Protein AF-A0A7C1P279-F1 (afdb_monomer_lite)

pLDDT: mean 76.57, std 10.72, range [48.69, 89.25]

Structure (mmCIF, N/CA/C/O backbone):
data_AF-A0A7C1P279-F1
#
_entry.id   AF-A0A7C1P279-F1
#
loop_
_atom_site.group_PDB
_atom_site.id
_atom_site.type_symbol
_atom_site.label_atom_id
_atom_site.label_alt_id
_atom_site.label_comp_id
_atom_site.label_asym_id
_atom_site.label_entity_id
_atom_site.label_seq_id
_atom_site.pdbx_PDB_ins_code
_atom_site.Cartn_x
_atom_site.Cartn_y
_atom_site.Cartn_z
_atom_site.occupancy
_atom_site.B_iso_or_equiv
_atom_site.auth_seq_id
_atom_site.auth_comp_id
_atom_site.auth_asym_id
_atom_site.auth_atom_id
_atom_site.pdbx_PDB_model_num
ATOM 1 N N . MET A 1 1 ? 16.211 6.899 -10.516 1.00 56.34 1 MET A N 1
ATOM 2 C CA . MET A 1 1 ? 16.334 6.579 -11.951 1.00 56.34 1 MET A CA 1
ATOM 3 C C . MET A 1 1 ? 15.290 5.531 -12.265 1.00 56.34 1 MET A C 1
ATOM 5 O O . MET A 1 1 ? 15.200 4.590 -11.480 1.00 56.34 1 MET A O 1
ATOM 9 N N . PRO A 1 2 ? 14.466 5.716 -13.303 1.00 67.19 2 PRO A N 1
ATOM 10 C CA . PRO A 1 2 ? 13.536 4.684 -13.735 1.00 67.19 2 PRO A CA 1
ATOM 11 C C . PRO A 1 2 ? 14.320 3.482 -14.278 1.00 67.19 2 PRO A C 1
ATOM 13 O O . PRO A 1 2 ? 15.142 3.619 -15.182 1.00 67.19 2 PRO A O 1
ATOM 16 N N . THR A 1 3 ? 14.078 2.307 -13.705 1.00 80.00 3 THR A N 1
ATOM 17 C CA . THR A 1 3 ? 14.604 1.043 -14.227 1.00 80.00 3 THR A CA 1
ATOM 18 C C . THR A 1 3 ? 13.549 0.434 -15.137 1.00 80.00 3 THR A C 1
ATOM 20 O O . THR A 1 3 ? 12.401 0.268 -14.722 1.00 80.00 3 THR A O 1
ATOM 23 N N . GLN A 1 4 ? 13.927 0.130 -16.373 1.00 84.62 4 GLN A N 1
ATOM 24 C CA . GLN A 1 4 ? 13.073 -0.517 -17.365 1.00 84.62 4 GLN A CA 1
ATOM 25 C C . GLN A 1 4 ? 13.514 -1.965 -17.544 1.00 84.62 4 GLN A C 1
ATOM 27 O O . GLN A 1 4 ? 14.709 -2.244 -17.574 1.00 84.62 4 GLN A O 1
ATOM 32 N N . ILE A 1 5 ? 12.558 -2.880 -17.684 1.00 87.25 5 ILE A N 1
ATOM 33 C CA . ILE A 1 5 ? 12.849 -4.311 -17.789 1.00 87.25 5 ILE A CA 1
ATOM 34 C C . ILE A 1 5 ? 12.679 -4.737 -19.243 1.00 87.25 5 ILE A C 1
ATOM 36 O O . ILE A 1 5 ? 11.638 -4.491 -19.850 1.00 87.25 5 ILE A O 1
ATOM 40 N N . TYR A 1 6 ? 13.687 -5.401 -19.796 1.00 89.25 6 TYR A N 1
ATOM 41 C CA . TYR A 1 6 ? 13.641 -5.991 -21.130 1.00 89.25 6 TYR A CA 1
ATOM 42 C C . TYR A 1 6 ? 13.840 -7.497 -21.042 1.00 89.25 6 TYR A C 1
ATOM 44 O O . TYR A 1 6 ? 14.581 -7.994 -20.197 1.00 89.25 6 TYR A O 1
ATOM 52 N N . LYS A 1 7 ? 13.189 -8.248 -21.928 1.00 88.19 7 LYS A N 1
ATOM 53 C CA . LYS A 1 7 ? 13.307 -9.704 -21.987 1.00 88.19 7 LYS A CA 1
ATOM 54 C C . LYS A 1 7 ? 14.063 -10.124 -23.237 1.00 88.19 7 LYS A C 1
ATOM 56 O O . LYS A 1 7 ? 13.557 -10.018 -24.354 1.00 88.19 7 LYS A O 1
ATOM 61 N N . CYS A 1 8 ? 15.270 -10.636 -23.037 1.00 88.12 8 CYS A N 1
ATOM 62 C CA . CYS A 1 8 ? 16.056 -11.298 -24.064 1.00 88.12 8 CYS A CA 1
ATOM 63 C C . CYS A 1 8 ? 15.643 -12.780 -24.169 1.00 88.12 8 CYS A C 1
ATOM 65 O O . CYS A 1 8 ? 15.545 -13.461 -23.145 1.00 88.12 8 CYS A O 1
ATOM 67 N N . PRO A 1 9 ? 15.464 -13.338 -25.381 1.00 86.06 9 PRO A N 1
ATOM 68 C CA . PRO A 1 9 ? 15.105 -14.748 -25.556 1.00 86.06 9 PRO A CA 1
ATOM 69 C C . PRO A 1 9 ? 16.186 -15.736 -25.085 1.00 86.06 9 PRO A C 1
ATOM 71 O O . PRO A 1 9 ? 15.866 -16.894 -24.832 1.00 86.06 9 PRO A O 1
ATOM 74 N N . LYS A 1 10 ? 17.452 -15.307 -24.971 1.00 86.81 10 LYS A N 1
ATOM 75 C CA . LYS A 1 10 ? 18.575 -16.168 -24.557 1.00 86.81 10 LYS A CA 1
ATOM 76 C C . LYS A 1 10 ? 18.957 -16.015 -23.087 1.00 86.81 10 LYS A C 1
ATOM 78 O O . LYS A 1 10 ? 19.209 -17.015 -22.429 1.00 86.81 10 LYS A O 1
ATOM 83 N N . HIS A 1 11 ? 19.003 -14.779 -22.593 1.00 84.25 11 HIS A N 1
ATOM 84 C CA . HIS A 1 11 ? 19.532 -14.466 -21.259 1.00 84.25 11 HIS A CA 1
ATOM 85 C C . HIS A 1 11 ? 18.452 -14.098 -20.235 1.00 84.25 11 HIS A C 1
ATOM 87 O O . HIS A 1 11 ? 18.744 -13.974 -19.052 1.00 84.25 11 HIS A O 1
ATOM 93 N N . GLY A 1 12 ? 17.190 -13.988 -20.659 1.00 84.50 12 GLY A N 1
ATOM 94 C CA . GLY A 1 12 ? 16.075 -13.708 -19.761 1.00 84.50 12 GLY A CA 1
ATOM 95 C C . GLY A 1 12 ? 15.854 -12.215 -19.521 1.00 84.50 12 GLY A C 1
ATOM 96 O O . GLY A 1 12 ? 15.980 -11.410 -20.442 1.00 84.50 12 GLY A O 1
ATOM 97 N N . GLU A 1 13 ? 15.420 -11.870 -18.309 1.00 88.12 13 GLU A N 1
ATOM 98 C CA . GLU A 1 13 ? 15.064 -10.499 -17.921 1.00 88.12 13 GLU A CA 1
ATOM 99 C C . GLU A 1 13 ? 16.324 -9.687 -17.587 1.00 88.12 13 GLU A C 1
ATOM 101 O O . GLU A 1 13 ? 17.183 -10.147 -16.837 1.00 88.12 13 GLU A O 1
ATOM 106 N N . LEU A 1 14 ? 16.423 -8.486 -18.155 1.00 84.06 14 LEU A N 1
ATOM 107 C CA . LEU A 1 14 ? 17.539 -7.558 -18.008 1.00 84.06 14 LEU A CA 1
ATOM 108 C C . LEU A 1 14 ? 17.010 -6.185 -17.599 1.00 84.06 14 LEU A C 1
ATOM 110 O O . LEU A 1 14 ? 16.073 -5.663 -18.209 1.00 84.06 14 LEU A O 1
ATOM 114 N N . ASP A 1 15 ? 17.657 -5.596 -16.601 1.00 85.81 15 ASP A N 1
ATOM 115 C CA . ASP A 1 15 ? 17.320 -4.27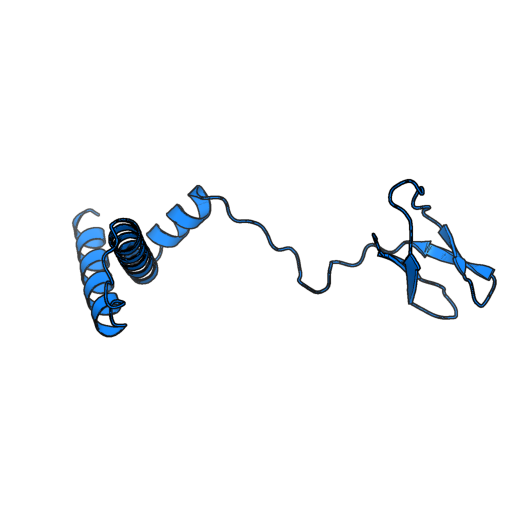8 -16.080 1.00 85.81 15 ASP A CA 1
ATOM 116 C C . ASP A 1 15 ? 18.182 -3.209 -16.753 1.00 85.81 15 ASP A C 1
ATOM 118 O O . ASP A 1 15 ? 19.410 -3.204 -16.633 1.00 85.81 15 ASP A O 1
ATOM 122 N N . TYR A 1 16 ? 17.530 -2.278 -17.441 1.00 84.00 16 TYR A N 1
ATOM 123 C CA . TYR A 1 16 ? 18.170 -1.139 -18.082 1.00 84.00 16 TYR A CA 1
ATOM 124 C C . TYR A 1 16 ? 17.870 0.142 -17.311 1.00 84.00 16 TYR A C 1
ATOM 126 O O . TYR A 1 16 ? 16.719 0.465 -17.003 1.00 84.00 16 TYR A O 1
ATOM 134 N N . TYR A 1 17 ? 18.929 0.888 -17.009 1.00 84.12 17 TYR A N 1
ATOM 135 C CA . TYR A 1 17 ? 18.835 2.195 -16.375 1.00 84.12 17 TYR A CA 1
ATOM 136 C C . TYR A 1 17 ? 18.733 3.266 -17.451 1.00 84.12 17 TYR A C 1
ATOM 138 O O . TYR A 1 17 ? 19.668 3.447 -18.228 1.00 84.12 17 TYR A O 1
ATOM 146 N N . PHE A 1 18 ? 17.614 3.981 -17.461 1.00 81.50 18 PHE A N 1
ATOM 147 C CA . PHE A 1 18 ? 17.413 5.138 -18.324 1.00 81.50 18 PHE A CA 1
ATOM 148 C C . PHE A 1 18 ? 17.470 6.416 -17.491 1.00 81.50 18 PHE A C 1
ATOM 150 O O . PHE A 1 18 ? 17.060 6.436 -16.318 1.00 81.50 18 PHE A O 1
ATOM 157 N N . SER A 1 19 ? 17.987 7.492 -18.079 1.00 81.50 19 SER A N 1
ATOM 158 C CA . SER A 1 19 ? 17.757 8.825 -17.535 1.00 81.50 19 SER A CA 1
ATOM 159 C C . SER A 1 19 ? 16.297 9.234 -17.773 1.00 81.50 19 SER A C 1
ATOM 161 O O . SER A 1 19 ? 15.552 8.575 -18.493 1.00 81.50 19 SER A O 1
ATOM 163 N N . TRP A 1 20 ? 15.855 10.314 -17.131 1.00 76.38 20 TRP A N 1
ATOM 164 C CA . TRP A 1 20 ? 14.493 10.824 -17.329 1.00 76.38 20 TRP A CA 1
ATOM 165 C C . TRP A 1 20 ? 14.270 11.449 -18.712 1.00 76.38 20 TRP A C 1
ATOM 167 O O . TRP A 1 20 ? 13.122 11.629 -19.104 1.00 76.38 20 TRP A O 1
ATOM 177 N N . GLU A 1 21 ? 15.346 11.807 -19.412 1.00 81.88 21 GLU A N 1
ATOM 178 C CA . GLU A 1 21 ? 15.305 12.435 -20.737 1.00 81.88 21 GLU A CA 1
ATOM 179 C C . GLU A 1 21 ? 15.384 11.402 -21.866 1.00 81.88 21 GLU A C 1
ATOM 181 O O . GLU A 1 21 ? 15.056 11.719 -23.008 1.00 81.88 21 GLU A O 1
ATOM 186 N N . ASP A 1 22 ? 15.794 10.172 -21.551 1.00 80.75 22 ASP A N 1
ATOM 187 C CA . ASP A 1 22 ? 15.936 9.115 -22.541 1.00 80.75 22 ASP A CA 1
ATOM 188 C C . ASP A 1 22 ? 14.573 8.520 -22.910 1.00 80.75 22 ASP A C 1
ATOM 190 O O . ASP A 1 22 ? 13.751 8.179 -22.053 1.00 80.75 22 ASP A O 1
ATOM 194 N N . GLU A 1 23 ? 14.351 8.347 -24.210 1.00 79.56 23 GLU A N 1
ATOM 195 C CA . GLU A 1 23 ? 13.167 7.675 -24.730 1.00 79.56 23 GLU A CA 1
ATOM 196 C C . GLU A 1 23 ? 13.254 6.162 -24.472 1.00 79.56 23 GLU A C 1
ATOM 198 O O . GLU A 1 23 ? 14.245 5.506 -24.801 1.00 79.56 23 GLU A O 1
ATOM 203 N N . VAL A 1 24 ? 12.200 5.595 -23.879 1.00 82.19 24 VAL A N 1
ATOM 204 C CA . VAL A 1 24 ? 12.088 4.147 -23.667 1.00 82.19 24 VAL A CA 1
ATOM 205 C C . VAL A 1 24 ? 11.586 3.509 -24.960 1.00 82.19 24 VAL A C 1
ATOM 207 O O . VAL A 1 24 ? 10.427 3.686 -25.329 1.00 82.19 24 VAL A O 1
ATOM 210 N N . THR A 1 25 ? 12.454 2.772 -25.649 1.00 85.38 25 THR A N 1
ATOM 211 C CA . THR A 1 25 ? 12.114 2.091 -26.903 1.00 85.38 25 THR A CA 1
ATOM 212 C C . THR A 1 25 ? 11.382 0.769 -26.659 1.00 85.38 25 THR A C 1
ATOM 214 O O . THR A 1 25 ? 11.555 0.115 -25.637 1.00 85.38 25 THR A O 1
ATOM 217 N N . GLU A 1 26 ? 10.569 0.316 -27.617 1.00 83.88 26 GLU A N 1
ATOM 218 C CA . GLU A 1 26 ? 9.890 -0.990 -27.498 1.00 83.88 26 GLU A CA 1
ATOM 219 C C . GLU A 1 26 ? 10.875 -2.170 -27.550 1.00 83.88 26 GLU A C 1
ATOM 221 O O . GLU A 1 26 ? 10.650 -3.224 -26.947 1.00 83.88 26 GLU A O 1
ATOM 226 N N . THR A 1 27 ? 11.986 -1.985 -28.265 1.00 86.62 27 THR A N 1
ATOM 227 C CA . THR A 1 27 ? 13.044 -2.979 -28.432 1.00 86.62 27 THR A CA 1
ATOM 228 C C . THR A 1 27 ? 14.411 -2.364 -28.197 1.00 86.62 27 THR A C 1
ATOM 230 O O . THR A 1 27 ? 14.666 -1.227 -28.602 1.00 86.62 27 THR A O 1
ATOM 233 N N . LEU A 1 28 ? 15.308 -3.133 -27.584 1.00 87.31 28 LEU A N 1
ATOM 234 C CA . LEU A 1 28 ? 16.687 -2.721 -27.337 1.00 87.31 28 LEU A CA 1
ATOM 235 C C . LEU A 1 28 ? 17.628 -3.930 -27.484 1.00 87.31 28 LEU A C 1
ATOM 237 O O . LEU A 1 28 ? 17.279 -5.022 -27.022 1.00 87.31 28 LEU A O 1
ATOM 241 N N . PRO A 1 29 ? 18.803 -3.803 -28.127 1.00 87.56 29 PRO A N 1
ATOM 242 C CA . PRO A 1 29 ? 19.738 -4.918 -28.251 1.00 87.56 29 PRO A CA 1
ATOM 243 C C . PRO A 1 29 ? 20.266 -5.366 -26.884 1.00 87.56 29 PRO A C 1
ATOM 245 O O . PRO A 1 29 ? 20.778 -4.573 -26.092 1.00 87.56 29 PRO A O 1
ATOM 248 N N . CYS A 1 30 ? 20.180 -6.669 -26.619 1.00 84.75 30 CYS A N 1
ATOM 249 C CA . CYS A 1 30 ? 20.718 -7.273 -25.405 1.00 84.75 30 CYS A CA 1
ATOM 250 C C . CYS A 1 30 ? 22.221 -6.979 -25.268 1.00 84.75 30 CYS A C 1
ATOM 252 O O . CYS A 1 30 ? 22.990 -7.230 -26.197 1.00 84.75 30 CYS A O 1
ATOM 254 N N . SE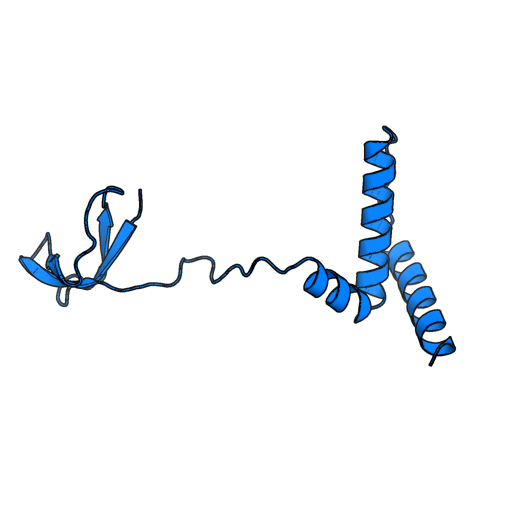R A 1 31 ? 22.654 -6.521 -24.093 1.00 84.94 31 SER A N 1
ATOM 255 C CA . SER A 1 31 ? 24.064 -6.216 -23.805 1.00 84.94 31 SER A CA 1
ATOM 256 C C . SER A 1 31 ? 24.998 -7.428 -23.928 1.00 84.94 31 SER A C 1
ATOM 258 O O . SER A 1 31 ? 26.184 -7.260 -24.193 1.00 84.94 31 SER A O 1
ATOM 260 N N . GLU A 1 32 ? 24.474 -8.645 -23.768 1.00 84.69 32 GLU A N 1
ATOM 261 C CA . GLU A 1 32 ? 25.273 -9.876 -23.738 1.00 84.69 32 GLU A CA 1
ATOM 262 C C . GLU A 1 32 ? 25.300 -10.647 -25.068 1.00 84.69 32 GLU A C 1
ATOM 264 O O . GLU A 1 32 ? 26.301 -11.283 -25.385 1.00 84.69 32 GLU A O 1
ATOM 269 N N . CYS A 1 33 ? 24.214 -10.639 -25.853 1.00 86.31 33 CYS A N 1
ATOM 270 C CA . CYS A 1 33 ? 24.159 -11.370 -27.135 1.00 86.31 33 CYS A CA 1
ATOM 271 C C . CYS A 1 33 ? 23.776 -10.522 -28.346 1.00 86.31 33 CYS A C 1
ATOM 273 O O . CYS A 1 33 ? 23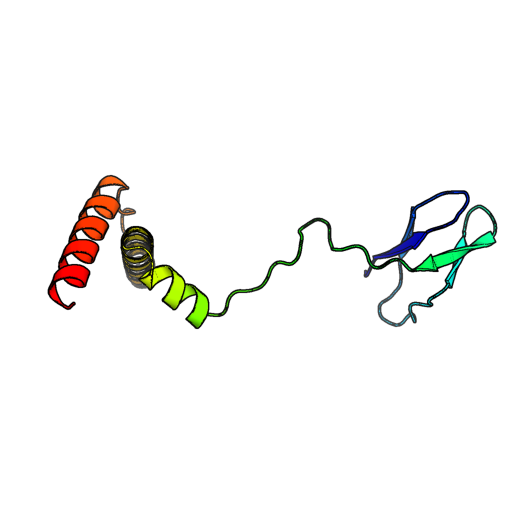.657 -11.077 -29.439 1.00 86.31 33 CYS A O 1
ATOM 275 N N . SER A 1 34 ? 23.537 -9.221 -28.164 1.00 85.44 34 SER A N 1
ATOM 276 C CA . SER A 1 34 ? 23.126 -8.281 -29.217 1.00 85.44 34 SER A CA 1
ATOM 277 C C . SER A 1 34 ? 21.847 -8.667 -29.973 1.00 85.44 34 SER A C 1
ATOM 279 O O . SER A 1 34 ? 21.546 -8.078 -31.003 1.00 85.44 34 SER A O 1
ATOM 281 N N . VAL A 1 35 ? 21.084 -9.643 -29.473 1.00 87.81 35 VAL A N 1
ATOM 282 C CA . VAL A 1 35 ? 19.753 -9.984 -29.986 1.00 87.81 35 VAL A CA 1
ATOM 283 C C . VAL A 1 35 ? 18.750 -8.984 -29.428 1.00 87.81 35 VAL A C 1
ATOM 285 O O . VAL A 1 35 ? 18.836 -8.628 -28.250 1.00 87.81 35 VAL A O 1
ATOM 288 N N . ASP A 1 36 ? 17.787 -8.576 -30.251 1.00 87.06 36 ASP A N 1
ATOM 289 C CA . ASP A 1 36 ? 16.722 -7.670 -29.833 1.00 87.06 36 ASP A CA 1
ATOM 290 C C . ASP A 1 36 ? 15.952 -8.245 -28.640 1.00 87.06 36 ASP A C 1
ATOM 292 O O . ASP A 1 36 ? 15.455 -9.377 -28.654 1.00 87.06 36 ASP A O 1
ATOM 296 N N . SER A 1 37 ? 15.897 -7.454 -27.574 1.00 88.62 37 SER A N 1
ATOM 297 C CA . SER A 1 37 ? 15.114 -7.722 -26.375 1.00 88.62 37 SER A CA 1
ATOM 298 C C . SER A 1 37 ? 13.879 -6.831 -26.370 1.00 88.62 37 SER A C 1
ATOM 300 O O . SER A 1 37 ? 13.935 -5.687 -26.819 1.00 88.62 37 SER A O 1
ATOM 302 N N . VAL A 1 38 ? 12.756 -7.369 -25.896 1.00 89.19 38 VAL A N 1
ATOM 303 C CA . VAL A 1 38 ? 11.460 -6.674 -25.903 1.00 89.19 38 VAL A CA 1
ATOM 304 C C . VAL A 1 38 ? 11.218 -6.056 -24.535 1.00 89.19 38 VAL A C 1
ATOM 306 O O . VAL A 1 38 ? 11.420 -6.727 -23.518 1.00 89.19 38 VAL A O 1
ATOM 309 N N . HIS A 1 39 ? 10.779 -4.801 -24.503 1.00 88.00 39 HIS A N 1
ATOM 310 C CA . HIS A 1 39 ? 10.405 -4.121 -23.268 1.00 88.00 39 HIS A CA 1
ATOM 311 C C . HIS A 1 39 ? 9.198 -4.807 -22.619 1.00 88.00 39 HIS A C 1
ATOM 313 O O . HIS A 1 39 ? 8.203 -5.111 -23.280 1.00 88.00 39 HIS A O 1
ATOM 319 N N . ILE A 1 40 ? 9.285 -5.083 -21.318 1.00 85.25 40 ILE A N 1
ATOM 320 C CA . ILE A 1 40 ? 8.204 -5.697 -20.548 1.00 85.25 40 ILE A CA 1
ATOM 321 C C . ILE A 1 40 ? 7.779 -4.793 -19.392 1.00 85.25 40 ILE A C 1
ATOM 323 O O . ILE A 1 40 ? 8.564 -4.409 -18.527 1.00 85.25 40 ILE A O 1
ATOM 327 N N . LEU A 1 41 ? 6.480 -4.503 -19.339 1.00 77.12 41 LEU A N 1
ATOM 328 C CA . LEU A 1 41 ? 5.861 -3.791 -18.228 1.00 77.12 41 LEU A CA 1
ATOM 329 C C . LEU A 1 41 ? 5.551 -4.786 -17.110 1.00 77.12 41 LEU A C 1
ATOM 331 O O . LEU A 1 41 ? 4.529 -5.474 -17.126 1.00 77.12 41 LEU A O 1
ATOM 335 N N . LYS A 1 42 ? 6.449 -4.884 -16.130 1.00 69.88 42 LYS A N 1
ATOM 336 C CA . LYS A 1 42 ? 6.200 -5.663 -14.915 1.00 69.88 42 LYS A CA 1
ATOM 337 C C . LYS A 1 42 ? 5.500 -4.776 -13.894 1.00 69.88 42 LYS A C 1
ATOM 339 O O . LYS A 1 42 ? 5.899 -3.634 -13.675 1.00 69.88 42 LYS A O 1
ATOM 344 N N . ALA A 1 43 ? 4.460 -5.307 -13.254 1.00 61.97 43 ALA A N 1
ATOM 345 C CA . ALA A 1 43 ? 3.877 -4.633 -12.104 1.00 61.97 43 ALA A CA 1
ATOM 346 C C . ALA A 1 43 ? 4.978 -4.433 -11.044 1.00 61.97 43 ALA A C 1
ATOM 348 O O . ALA A 1 43 ? 5.768 -5.359 -10.820 1.00 61.97 43 ALA A O 1
ATOM 349 N N . PRO A 1 44 ? 5.061 -3.253 -10.401 1.00 58.25 44 PRO A N 1
ATOM 350 C CA . PRO A 1 44 ? 6.022 -3.036 -9.331 1.00 58.25 44 PRO A CA 1
ATOM 351 C C . PRO A 1 44 ? 5.841 -4.120 -8.265 1.00 58.25 44 PRO A C 1
ATOM 353 O O . PRO A 1 44 ? 4.716 -4.530 -7.975 1.00 58.25 44 PRO A O 1
ATOM 356 N N . ALA A 1 45 ? 6.944 -4.575 -7.665 1.00 57.97 45 ALA A N 1
ATOM 357 C CA . ALA A 1 45 ? 6.960 -5.697 -6.721 1.00 57.97 45 ALA A CA 1
ATOM 358 C C . ALA A 1 45 ? 6.049 -5.514 -5.478 1.00 57.97 45 ALA A C 1
ATOM 360 O O . ALA A 1 45 ? 5.849 -6.466 -4.731 1.00 57.97 45 ALA A O 1
ATOM 361 N N . GLY A 1 46 ? 5.477 -4.321 -5.266 1.00 55.19 46 GLY A N 1
ATOM 362 C CA . GLY A 1 46 ? 4.503 -4.014 -4.209 1.00 55.19 46 GLY A CA 1
ATOM 363 C C . GLY A 1 46 ? 3.023 -4.115 -4.609 1.00 55.19 46 GLY A C 1
ATOM 364 O O . GLY A 1 46 ? 2.156 -3.929 -3.760 1.00 55.19 46 GLY A O 1
ATOM 365 N N . GLY A 1 47 ? 2.702 -4.417 -5.871 1.00 48.69 47 GLY A N 1
ATOM 366 C CA . GLY A 1 47 ? 1.327 -4.359 -6.373 1.00 48.69 47 GLY A CA 1
ATOM 367 C C . GLY A 1 47 ? 0.810 -2.923 -6.536 1.00 48.69 47 GLY A C 1
ATOM 368 O O . GLY A 1 47 ? 1.484 -1.943 -6.219 1.00 48.69 47 GLY A O 1
ATOM 369 N N . ALA A 1 48 ? -0.395 -2.777 -7.090 1.00 52.88 48 ALA A N 1
ATOM 370 C CA . ALA A 1 48 ? -1.033 -1.473 -7.234 1.00 52.88 48 ALA A CA 1
ATOM 371 C C . ALA A 1 48 ? -1.523 -0.976 -5.863 1.00 52.88 48 ALA A C 1
ATOM 373 O O . ALA A 1 48 ? -2.552 -1.422 -5.354 1.00 52.88 48 ALA A O 1
ATOM 374 N N . HIS A 1 49 ? -0.790 -0.041 -5.258 1.00 52.84 49 HIS A N 1
ATOM 375 C CA . HIS A 1 49 ? -1.268 0.696 -4.092 1.00 52.84 49 HIS A CA 1
ATOM 376 C C . HIS A 1 49 ? -2.258 1.766 -4.557 1.00 52.84 49 HIS A C 1
ATOM 378 O O . HIS A 1 49 ? -1.885 2.897 -4.860 1.00 52.84 49 HIS A O 1
ATOM 384 N N . PHE A 1 50 ? -3.535 1.400 -4.646 1.00 57.28 50 PHE A N 1
ATOM 385 C CA . PHE A 1 50 ? -4.593 2.377 -4.872 1.00 57.28 50 PHE A CA 1
ATOM 386 C C . PHE A 1 50 ? -4.722 3.251 -3.623 1.00 57.28 50 PHE A C 1
ATOM 388 O O . PHE A 1 50 ? -5.136 2.781 -2.561 1.00 57.28 50 PHE A O 1
ATOM 395 N N . ALA A 1 51 ? -4.340 4.522 -3.743 1.00 59.22 51 ALA A N 1
ATOM 396 C CA . ALA A 1 51 ? -4.630 5.520 -2.727 1.00 59.22 51 ALA A CA 1
ATOM 397 C C . ALA A 1 51 ? -6.152 5.693 -2.659 1.00 59.22 51 ALA A C 1
ATOM 399 O O . ALA A 1 51 ? -6.753 6.307 -3.539 1.00 59.22 51 ALA A O 1
ATOM 400 N N . ARG A 1 52 ? -6.778 5.095 -1.641 1.00 59.06 52 ARG A N 1
ATOM 401 C CA . ARG A 1 52 ? -8.219 5.227 -1.419 1.00 59.06 52 ARG A CA 1
ATOM 402 C C . ARG A 1 52 ? -8.554 6.671 -1.093 1.00 59.06 52 ARG A C 1
ATOM 404 O O . ARG A 1 52 ? -7.889 7.311 -0.274 1.00 59.06 52 ARG A O 1
ATOM 411 N N . THR A 1 53 ? -9.598 7.173 -1.727 1.00 67.94 53 THR A N 1
ATOM 412 C CA . THR A 1 53 ? -10.109 8.517 -1.472 1.00 67.94 53 THR A CA 1
ATOM 413 C C . THR A 1 53 ? -10.756 8.590 -0.088 1.00 67.94 53 THR A C 1
ATOM 415 O O . THR A 1 53 ? -11.198 7.585 0.475 1.00 67.94 53 THR A O 1
ATOM 418 N N . TRP A 1 54 ? -10.842 9.796 0.481 1.00 61.84 54 TRP A N 1
ATOM 419 C CA . TRP A 1 54 ? -11.479 10.022 1.786 1.00 61.84 54 TRP A CA 1
ATOM 420 C C . TRP A 1 54 ? -12.896 9.431 1.854 1.00 61.84 54 TRP A C 1
ATOM 422 O O . TRP A 1 54 ? -13.268 8.809 2.846 1.00 61.84 54 TRP A O 1
ATOM 432 N N . THR A 1 55 ? -13.657 9.553 0.766 1.00 66.44 55 THR A N 1
ATOM 433 C CA . THR A 1 55 ? -15.031 9.052 0.655 1.00 66.44 55 THR A CA 1
ATOM 434 C C . THR A 1 55 ? -15.106 7.525 0.714 1.00 66.44 55 THR A C 1
ATOM 436 O O . THR A 1 55 ? -16.022 6.978 1.326 1.00 66.44 55 THR A O 1
ATOM 439 N N . GLU A 1 56 ? -14.141 6.822 0.118 1.00 61.12 56 GLU A N 1
ATOM 440 C CA . GLU A 1 56 ? -14.064 5.356 0.181 1.00 61.12 56 GLU A CA 1
ATOM 441 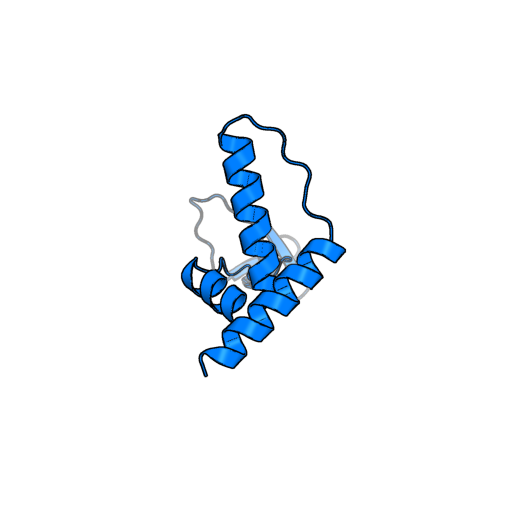C C . GLU A 1 56 ? -13.738 4.884 1.599 1.00 61.12 56 GLU A C 1
ATOM 443 O O . GLU A 1 56 ? -14.389 3.975 2.110 1.00 61.12 56 GLU A O 1
ATOM 448 N N . ASN A 1 57 ? -12.814 5.567 2.278 1.00 61.50 57 ASN A N 1
ATOM 449 C CA . ASN A 1 57 ? -12.493 5.271 3.674 1.00 61.50 57 ASN A CA 1
ATOM 450 C C . ASN A 1 57 ? -13.680 5.563 4.611 1.00 61.50 57 ASN A C 1
ATOM 452 O O . ASN A 1 57 ? -13.952 4.783 5.523 1.00 61.50 57 ASN A O 1
ATOM 456 N N . ALA A 1 58 ? -14.431 6.643 4.368 1.00 58.75 58 ALA A N 1
ATOM 457 C CA . ALA A 1 58 ? -15.622 6.991 5.145 1.00 58.75 58 ALA A CA 1
ATOM 458 C C . ALA A 1 58 ? -16.774 5.983 4.954 1.00 58.75 58 ALA A C 1
ATOM 460 O O . ALA A 1 58 ? -17.508 5.688 5.900 1.00 58.75 58 ALA A O 1
ATOM 461 N N . ASN A 1 59 ? -16.925 5.431 3.748 1.00 62.84 59 ASN A N 1
ATOM 462 C CA . ASN A 1 59 ? -17.923 4.401 3.458 1.00 62.84 59 ASN A CA 1
ATOM 463 C C . ASN A 1 59 ? -17.554 3.039 4.062 1.00 62.84 59 ASN A C 1
ATOM 465 O O . ASN A 1 59 ? -18.430 2.371 4.613 1.00 62.84 59 ASN A O 1
ATOM 469 N N . ASP A 1 60 ? -16.279 2.643 4.025 1.00 58.44 60 ASP A N 1
ATOM 470 C CA . ASP A 1 60 ? -15.815 1.417 4.690 1.00 58.44 60 ASP A CA 1
ATOM 471 C C . ASP A 1 60 ? -15.944 1.525 6.218 1.00 58.44 60 ASP A C 1
ATOM 473 O O . ASP A 1 60 ? -16.406 0.585 6.866 1.00 58.44 60 ASP A O 1
ATOM 477 N N . ALA A 1 61 ? -15.671 2.700 6.795 1.00 55.91 61 ALA A N 1
ATOM 478 C CA . ALA A 1 61 ? -15.895 2.954 8.217 1.00 55.91 61 ALA A CA 1
ATOM 479 C C . ALA A 1 61 ? -17.378 2.886 8.624 1.00 55.91 61 ALA A C 1
ATOM 481 O O . ALA A 1 61 ? -17.673 2.599 9.778 1.00 55.91 61 ALA A O 1
ATOM 482 N N . ARG A 1 62 ? -18.321 3.116 7.701 1.00 59.84 62 ARG A N 1
ATOM 483 C CA . ARG A 1 62 ? -19.768 2.954 7.947 1.00 59.84 62 ARG A CA 1
ATOM 484 C C . ARG A 1 62 ? -20.253 1.508 7.855 1.00 59.84 62 ARG A C 1
ATOM 486 O O . ARG A 1 62 ? -21.332 1.209 8.359 1.00 59.84 62 ARG A O 1
ATOM 493 N N . ARG A 1 63 ? -19.509 0.628 7.179 1.00 65.38 63 ARG A N 1
ATOM 494 C CA . ARG A 1 63 ? -19.917 -0.766 6.944 1.00 65.38 63 ARG A CA 1
ATOM 495 C C . ARG A 1 63 ? -19.730 -1.654 8.165 1.00 65.38 63 ARG A C 1
ATOM 497 O O . ARG A 1 63 ? -20.492 -2.600 8.339 1.00 65.38 63 ARG A O 1
ATOM 504 N N . ASP A 1 64 ? -18.732 -1.351 8.985 1.00 75.75 64 ASP A N 1
ATOM 505 C CA . ASP A 1 64 ? -18.379 -2.141 10.155 1.00 75.75 64 ASP A CA 1
ATOM 506 C C . ASP A 1 64 ? -18.357 -1.264 11.424 1.00 75.75 64 ASP A C 1
ATOM 508 O O . ASP A 1 64 ? -17.508 -0.372 11.536 1.00 75.75 64 ASP A O 1
ATOM 512 N N . PRO A 1 65 ? -19.247 -1.521 12.404 1.00 75.00 65 PRO A N 1
ATOM 513 C CA . PRO A 1 65 ? -19.286 -0.799 13.676 1.00 75.00 65 PRO A CA 1
ATOM 514 C C . PRO A 1 65 ? -17.950 -0.788 14.425 1.00 75.00 65 PRO A C 1
ATOM 516 O O . PRO A 1 65 ? -17.646 0.179 15.127 1.00 75.00 65 PRO A O 1
ATOM 519 N N . TYR A 1 66 ? -17.133 -1.838 14.280 1.00 78.44 66 TYR A N 1
ATOM 520 C CA . TYR A 1 66 ? -15.803 -1.886 14.889 1.00 78.44 66 TYR A CA 1
ATOM 521 C C . TYR A 1 66 ? -14.835 -0.917 14.210 1.00 78.44 66 TYR A C 1
ATOM 523 O O . TYR A 1 66 ? -14.148 -0.143 14.882 1.00 78.44 66 TYR A O 1
ATOM 531 N N . THR A 1 67 ? -14.828 -0.898 12.879 1.00 77.69 67 THR A N 1
ATOM 532 C CA . THR A 1 67 ? -14.033 0.056 12.098 1.00 77.69 67 THR A CA 1
ATOM 533 C C . THR A 1 67 ? -14.462 1.501 12.384 1.00 77.69 67 THR A C 1
ATOM 535 O O . THR A 1 67 ? -13.606 2.377 12.527 1.00 77.69 67 THR A O 1
ATOM 538 N N . GLN A 1 68 ? -15.762 1.748 12.579 1.00 76.69 68 GLN A N 1
ATOM 539 C CA . GLN A 1 68 ? -16.289 3.053 12.990 1.00 76.69 68 GLN A CA 1
ATOM 540 C C . GLN A 1 68 ? -15.787 3.477 14.377 1.00 76.69 68 GLN A C 1
ATOM 542 O O . GLN A 1 68 ? -15.293 4.594 14.539 1.00 76.69 68 GLN A O 1
ATOM 547 N N . ALA A 1 69 ? -15.872 2.582 15.367 1.00 78.81 69 ALA A N 1
ATOM 548 C CA . ALA A 1 69 ? -15.391 2.836 16.725 1.00 78.81 69 ALA A CA 1
ATOM 549 C C . ALA A 1 69 ? -13.886 3.137 16.747 1.00 78.81 69 ALA A C 1
ATOM 551 O O . ALA A 1 69 ? -13.438 4.055 17.436 1.00 78.81 69 ALA A O 1
ATOM 552 N N . LYS A 1 70 ? -13.104 2.394 15.956 1.00 82.75 70 LYS A N 1
ATOM 553 C CA . LYS A 1 70 ? -11.658 2.593 15.832 1.00 82.75 70 LYS A CA 1
ATOM 554 C C . LYS A 1 70 ? -11.316 3.951 15.225 1.00 82.75 70 LYS A C 1
ATOM 556 O O . LYS A 1 70 ? -10.495 4.666 15.792 1.00 82.75 70 LYS A O 1
ATOM 561 N N . ALA A 1 71 ? -11.975 4.331 14.131 1.00 81.00 71 ALA A N 1
ATOM 562 C CA . ALA A 1 71 ? -11.761 5.628 13.492 1.00 81.00 71 ALA A CA 1
ATOM 563 C C . ALA A 1 71 ? -12.129 6.798 14.422 1.00 81.00 71 ALA A C 1
ATOM 565 O O . ALA A 1 71 ? -11.393 7.780 14.503 1.00 81.00 71 ALA A O 1
ATOM 566 N N . GLN A 1 72 ? -13.230 6.680 15.174 1.00 81.00 72 GLN A N 1
ATOM 567 C CA . GLN A 1 72 ? -13.626 7.685 16.165 1.00 81.00 72 GLN A CA 1
ATOM 568 C C . GLN A 1 72 ? -12.594 7.818 17.291 1.00 81.00 72 GLN A C 1
ATOM 570 O O . GLN A 1 72 ? -12.197 8.932 17.629 1.00 81.00 72 GLN A O 1
ATOM 575 N N . ALA A 1 73 ? -12.120 6.698 17.842 1.00 83.62 73 ALA A N 1
ATOM 576 C CA . ALA A 1 73 ? -11.102 6.707 18.889 1.00 83.62 73 ALA A CA 1
ATOM 577 C C . ALA A 1 73 ? -9.773 7.312 18.404 1.00 83.62 73 ALA A C 1
ATOM 579 O O . ALA A 1 73 ? -9.130 8.066 19.133 1.00 83.62 73 ALA A O 1
ATOM 580 N N . GLU A 1 74 ? -9.374 7.015 17.167 1.00 83.50 74 GLU A N 1
ATOM 581 C CA . GLU A 1 74 ? -8.154 7.548 16.559 1.00 83.50 74 GLU A CA 1
ATOM 582 C C . GLU A 1 74 ? -8.256 9.055 16.280 1.00 83.50 74 GLU A C 1
ATOM 584 O O . GLU A 1 74 ? -7.310 9.791 16.562 1.00 83.50 74 GLU A O 1
ATOM 589 N N . SER A 1 75 ? -9.419 9.537 15.823 1.00 83.06 75 SER A N 1
ATOM 590 C CA . SER A 1 75 ? -9.682 10.974 15.656 1.00 83.06 75 SER A CA 1
ATOM 591 C C . SER A 1 75 ? -9.553 11.722 16.983 1.00 83.06 75 SER A C 1
ATOM 593 O O . SER A 1 75 ? -8.804 12.690 17.073 1.00 83.06 75 SER A O 1
ATOM 595 N N . VAL A 1 76 ? -10.206 11.227 18.042 1.00 83.00 76 VAL A N 1
ATOM 596 C CA . VAL A 1 76 ? -10.162 11.848 19.378 1.00 83.00 76 VAL A CA 1
ATOM 597 C C . VAL A 1 76 ? -8.744 11.839 19.955 1.00 83.00 76 VAL A C 1
ATOM 599 O O . VAL A 1 76 ? -8.317 12.812 20.577 1.00 83.00 76 VAL A O 1
ATOM 602 N N . TYR A 1 77 ? -7.991 10.757 19.740 1.00 84.50 77 TYR A N 1
ATOM 603 C CA . TYR A 1 77 ? -6.593 10.669 20.158 1.00 84.50 77 TYR A CA 1
ATOM 604 C C . TYR A 1 77 ? -5.725 11.730 19.468 1.00 84.50 77 TYR A C 1
ATOM 606 O O . TYR A 1 77 ? -4.941 12.411 20.133 1.00 84.50 77 TYR A O 1
ATOM 614 N N . ASN A 1 78 ? -5.869 11.888 18.151 1.00 81.94 78 ASN A N 1
ATOM 615 C CA . ASN A 1 78 ? -5.097 12.866 17.387 1.00 81.94 78 ASN A CA 1
ATOM 616 C C . ASN A 1 78 ? -5.482 14.304 17.758 1.00 81.94 78 ASN A C 1
ATOM 618 O O . ASN A 1 78 ? -4.593 15.110 18.006 1.00 81.94 78 ASN A O 1
ATOM 622 N N . GLU A 1 79 ? -6.772 14.602 17.925 1.00 82.06 79 GLU A N 1
ATOM 623 C CA . GLU A 1 79 ? -7.236 15.923 18.376 1.00 82.06 79 GLU A CA 1
ATOM 624 C C . GLU A 1 79 ? -6.675 16.301 19.752 1.00 82.06 79 GLU A C 1
ATOM 626 O O . GLU A 1 79 ? -6.219 17.426 19.957 1.00 82.06 79 GLU A O 1
ATOM 631 N N . GLN A 1 80 ? -6.667 15.366 20.708 1.00 81.06 80 GLN A N 1
ATOM 632 C CA . GLN A 1 80 ? -6.097 15.622 22.033 1.00 81.06 80 GLN A CA 1
ATOM 633 C C . GLN A 1 80 ? -4.578 15.812 21.973 1.00 81.06 80 GLN A C 1
ATOM 635 O O . GLN A 1 80 ? -4.040 16.660 22.685 1.00 81.06 80 GLN A O 1
ATOM 640 N N . LYS A 1 81 ? -3.893 15.066 21.103 1.00 83.12 81 LYS A N 1
ATOM 641 C CA . LYS A 1 81 ? -2.458 15.227 20.862 1.00 83.12 81 LYS A CA 1
ATOM 642 C C . LYS A 1 81 ? -2.128 16.587 20.240 1.00 83.12 81 LYS A C 1
ATOM 644 O O . LYS A 1 81 ? -1.174 17.227 20.675 1.00 83.12 81 LYS A O 1
ATOM 649 N N . ASP A 1 82 ? -2.930 17.048 19.285 1.00 83.31 82 ASP A N 1
ATOM 650 C CA . ASP A 1 82 ? -2.769 18.358 18.644 1.00 83.31 82 ASP A CA 1
ATOM 651 C C . ASP A 1 82 ? -3.040 19.512 19.622 1.00 83.31 82 ASP A C 1
ATOM 653 O O . ASP A 1 82 ? -2.412 20.566 19.539 1.00 83.31 82 ASP A O 1
ATOM 657 N N . GLN A 1 83 ? -3.900 19.291 20.619 1.00 85.19 83 GLN A N 1
ATOM 658 C CA . GLN A 1 83 ? -4.110 20.208 21.747 1.00 85.19 83 GLN A CA 1
ATOM 659 C C . GLN A 1 83 ? -2.980 20.170 22.795 1.00 85.19 83 GLN A C 1
ATOM 661 O O . GLN A 1 83 ? -3.063 20.854 23.814 1.00 85.19 83 GLN A O 1
ATOM 666 N N . GLY A 1 84 ? -1.922 19.384 22.569 1.00 83.62 84 GLY A N 1
ATOM 667 C CA . GLY A 1 84 ? -0.780 19.259 23.477 1.00 83.62 84 GLY A CA 1
ATOM 668 C C . GLY A 1 84 ? -1.021 18.336 24.674 1.00 83.62 84 GLY A C 1
ATOM 669 O O . GLY A 1 84 ? -0.176 18.267 25.566 1.00 83.62 84 GLY A O 1
ATOM 670 N N . ASN A 1 85 ? -2.142 17.611 24.707 1.00 81.25 85 ASN A N 1
ATOM 671 C CA . ASN A 1 85 ? -2.384 16.582 25.713 1.00 81.25 85 ASN A CA 1
ATOM 672 C C . ASN A 1 85 ? -1.705 15.266 25.304 1.00 81.25 85 ASN A C 1
ATOM 674 O O . ASN A 1 85 ? -1.481 14.989 24.127 1.00 81.25 85 ASN A O 1
ATOM 678 N N . HIS A 1 86 ? -1.408 14.410 26.282 1.00 73.62 86 HIS A N 1
ATOM 679 C CA . HIS A 1 86 ? -0.896 13.056 26.049 1.00 73.62 86 HIS A CA 1
ATOM 680 C C . HIS A 1 86 ? -1.983 12.022 26.365 1.00 73.62 86 HIS A C 1
ATOM 682 O O . HIS A 1 86 ? -1.943 11.396 27.427 1.00 73.62 86 HIS A O 1
ATOM 688 N N . PRO A 1 87 ? -2.983 11.847 25.481 1.00 76.00 87 PRO A N 1
ATOM 689 C CA . PRO A 1 87 ? -4.017 10.843 25.678 1.00 76.00 87 PRO A CA 1
ATOM 690 C C . PRO A 1 87 ? -3.417 9.437 25.726 1.00 76.00 87 PRO A C 1
ATOM 692 O O . PRO A 1 87 ? -2.521 9.089 24.953 1.00 76.00 87 PRO A O 1
ATOM 695 N N . VAL A 1 88 ? -3.949 8.596 26.609 1.00 77.19 88 VAL A N 1
ATOM 696 C CA . VAL A 1 88 ? -3.691 7.154 26.579 1.00 77.19 88 VAL A CA 1
ATOM 697 C C . VAL A 1 88 ? -4.537 6.553 25.459 1.00 77.19 88 VAL A C 1
ATOM 699 O O . VAL A 1 88 ? -5.716 6.880 25.324 1.00 77.19 88 VAL A O 1
ATOM 702 N N . LYS A 1 89 ? -3.941 5.683 24.636 1.00 74.88 89 LYS A N 1
ATOM 703 C CA . LYS A 1 89 ? -4.684 4.983 23.580 1.00 74.88 89 LYS A CA 1
ATOM 704 C C . LYS A 1 89 ? -5.812 4.153 24.192 1.00 74.88 89 LYS A C 1
ATOM 706 O O . LYS A 1 89 ? -5.603 3.456 25.183 1.00 74.88 89 LYS A O 1
ATOM 711 N N . THR A 1 90 ? -6.989 4.208 23.578 1.00 77.62 90 THR A N 1
ATOM 712 C CA . THR A 1 90 ? -8.139 3.397 23.985 1.00 77.62 90 THR A CA 1
ATOM 713 C C . THR A 1 90 ? -7.795 1.909 23.889 1.00 77.62 90 THR A C 1
ATOM 715 O O . THR A 1 90 ? -7.188 1.471 22.910 1.00 77.62 90 THR A O 1
ATOM 718 N N . THR A 1 91 ? -8.166 1.132 24.908 1.00 84.88 91 THR A N 1
ATOM 719 C CA . THR A 1 91 ? -7.955 -0.320 24.924 1.00 84.88 91 THR A CA 1
ATOM 720 C C . THR A 1 91 ? -8.881 -1.022 23.934 1.00 84.88 91 THR A C 1
ATOM 722 O O . THR A 1 91 ? -9.952 -0.522 23.583 1.00 84.88 91 THR A O 1
ATOM 725 N N . GLU A 1 92 ? -8.487 -2.218 23.503 1.00 77.88 92 GLU A N 1
ATOM 726 C CA . GLU A 1 92 ? -9.267 -3.015 22.553 1.00 77.88 92 GLU A CA 1
ATOM 727 C C . GLU A 1 92 ? -10.643 -3.419 23.103 1.00 77.88 92 GLU A C 1
ATOM 729 O O . GLU A 1 92 ? -11.639 -3.402 22.382 1.00 77.88 92 GLU A O 1
ATOM 734 N N . GLU A 1 93 ? -10.733 -3.671 24.408 1.00 77.19 93 GLU A N 1
ATOM 735 C CA . GLU A 1 93 ? -12.001 -3.912 25.100 1.00 77.19 93 GLU A CA 1
ATOM 736 C C . GLU A 1 93 ? -12.934 -2.692 25.016 1.00 77.19 93 GLU A C 1
ATOM 738 O O . GLU A 1 93 ? -14.125 -2.836 24.734 1.00 77.19 93 GLU A O 1
ATOM 743 N N . GLY A 1 94 ? -12.390 -1.480 25.179 1.00 77.25 94 GLY A N 1
ATOM 744 C CA . GLY A 1 94 ? -13.143 -0.231 25.038 1.00 77.25 94 GLY A CA 1
ATOM 745 C C . GLY A 1 94 ? -13.653 -0.011 23.612 1.00 77.25 94 GLY A C 1
ATOM 746 O O . GLY A 1 94 ? -14.801 0.395 23.423 1.00 77.25 94 GLY A O 1
ATOM 747 N N . LEU A 1 95 ? -12.842 -0.360 22.609 1.00 82.25 95 LEU A N 1
ATOM 748 C CA . LEU A 1 95 ? -13.245 -0.326 21.200 1.00 82.25 95 LEU A CA 1
ATOM 749 C C . LEU A 1 95 ? -14.397 -1.295 20.910 1.00 82.25 95 LEU A C 1
ATOM 751 O O . LEU A 1 95 ? -15.343 -0.927 20.216 1.00 82.25 95 LEU A O 1
ATOM 755 N N . GLN A 1 96 ? -14.378 -2.503 21.477 1.00 78.44 96 GLN A N 1
ATOM 756 C CA . GLN A 1 96 ? -15.465 -3.474 21.303 1.00 78.44 96 GLN A CA 1
ATOM 757 C C . GLN A 1 96 ? -16.771 -3.039 21.982 1.00 78.44 96 GLN A C 1
ATOM 759 O O . GLN A 1 96 ? -17.854 -3.291 21.447 1.00 78.44 96 GLN A O 1
ATOM 764 N N . VAL A 1 97 ? -16.701 -2.384 23.146 1.00 83.31 97 VAL A N 1
ATOM 765 C CA . VAL A 1 97 ? -17.892 -1.823 23.809 1.00 83.31 97 VAL A CA 1
ATOM 766 C C . VAL A 1 97 ? -18.493 -0.693 22.973 1.00 83.31 97 VAL A C 1
ATOM 768 O O . VAL A 1 97 ? -19.704 -0.691 22.740 1.00 83.31 97 VAL A O 1
ATOM 771 N N . ALA A 1 98 ? -17.658 0.217 22.465 1.00 80.06 98 ALA A N 1
ATOM 772 C CA . ALA A 1 98 ? -18.092 1.294 21.579 1.00 80.06 98 ALA A CA 1
ATOM 773 C C . ALA A 1 98 ? -18.711 0.745 20.282 1.00 80.06 98 ALA A C 1
ATOM 775 O O . ALA A 1 98 ? -19.810 1.148 19.905 1.00 80.06 98 ALA A O 1
ATOM 776 N N . ALA A 1 99 ? -18.079 -0.254 19.661 1.00 81.38 99 ALA A N 1
ATOM 777 C CA . ALA A 1 99 ? -18.592 -0.923 18.467 1.00 81.38 99 ALA A CA 1
ATOM 778 C C . ALA A 1 99 ? -19.972 -1.563 18.697 1.00 81.38 99 ALA A C 1
ATOM 780 O O . ALA A 1 99 ? -20.876 -1.410 17.876 1.00 81.38 99 ALA A O 1
ATOM 781 N N . LYS A 1 100 ? -20.174 -2.235 19.841 1.00 80.94 100 LYS A N 1
ATOM 782 C CA . LYS A 1 100 ? -21.481 -2.804 20.220 1.00 80.94 100 LYS A CA 1
ATOM 783 C C . LYS A 1 100 ? -22.553 -1.734 20.417 1.00 80.94 100 LYS A C 1
ATOM 785 O O . LYS A 1 100 ? -23.723 -2.002 20.152 1.00 80.94 100 LYS A O 1
ATOM 790 N N . GLN A 1 101 ? -22.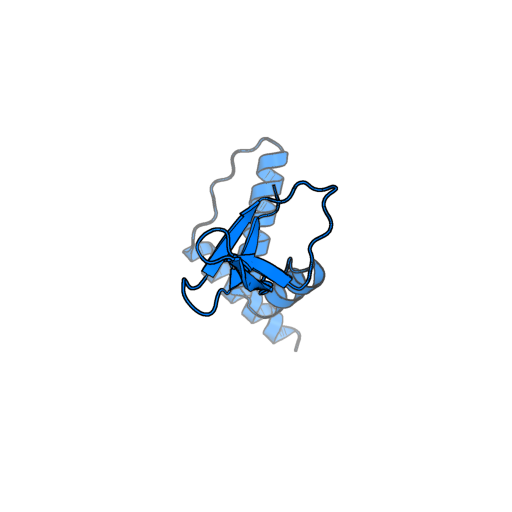185 -0.556 20.915 1.00 80.44 101 GLN A N 1
ATOM 791 C CA . GLN A 1 101 ? -23.124 0.548 21.087 1.00 80.44 101 GLN A CA 1
ATOM 792 C C . GLN A 1 101 ? -23.521 1.150 19.732 1.00 80.44 101 GLN A C 1
ATOM 794 O O . GLN A 1 101 ? -24.709 1.305 19.466 1.00 80.44 101 GLN A O 1
ATOM 799 N N . ILE A 1 102 ? -22.550 1.358 18.841 1.00 78.75 102 ILE A N 1
ATOM 800 C CA . ILE A 1 102 ? -22.774 1.819 17.464 1.00 78.75 102 ILE A CA 1
ATOM 801 C C . ILE A 1 102 ? -23.671 0.842 16.689 1.00 78.75 102 ILE A C 1
ATOM 803 O O . ILE A 1 102 ? -24.616 1.266 16.029 1.00 78.75 102 ILE A O 1
ATOM 807 N N . ASP A 1 103 ? -23.440 -0.469 16.810 1.00 81.50 103 ASP A N 1
ATOM 808 C CA . ASP A 1 103 ? -24.289 -1.494 16.185 1.00 81.50 103 ASP A CA 1
ATOM 809 C C . ASP A 1 103 ? -25.743 -1.432 16.690 1.00 81.50 103 ASP A C 1
ATOM 811 O O . ASP A 1 103 ? -26.688 -1.532 15.906 1.00 81.50 103 ASP A O 1
ATOM 815 N N . LYS A 1 104 ? -25.943 -1.212 17.997 1.00 79.38 104 LYS A N 1
ATOM 816 C CA . LYS A 1 104 ? -27.285 -1.031 18.575 1.00 79.38 104 LYS A CA 1
ATOM 817 C C . LYS A 1 104 ? -27.973 0.228 18.060 1.00 79.38 104 LYS A C 1
ATOM 819 O O . LYS A 1 104 ? -29.172 0.179 17.795 1.00 79.38 104 LYS A O 1
ATOM 824 N N . ASP A 1 105 ? -27.245 1.331 17.939 1.00 76.44 105 ASP A N 1
ATOM 825 C CA . ASP A 1 105 ? -27.806 2.605 17.493 1.00 76.44 105 ASP A CA 1
ATOM 826 C C . ASP A 1 105 ? -28.146 2.560 15.995 1.00 76.44 105 ASP A C 1
ATOM 828 O O . ASP A 1 105 ? -29.241 2.964 15.607 1.00 76.44 105 ASP A O 1
ATOM 832 N N . ASN A 1 106 ? -27.302 1.928 15.175 1.00 71.50 106 ASN A N 1
ATOM 833 C CA . ASN A 1 106 ? -27.584 1.684 13.757 1.00 71.50 106 ASN A CA 1
ATOM 834 C C . ASN A 1 106 ? -28.838 0.814 13.549 1.00 71.50 106 ASN A C 1
ATOM 836 O O . ASN A 1 106 ? -29.606 1.055 12.621 1.00 71.50 106 ASN A O 1
ATOM 840 N N . LYS A 1 107 ? -29.090 -0.166 14.428 1.00 70.31 107 LYS A N 1
ATOM 841 C CA . LYS A 1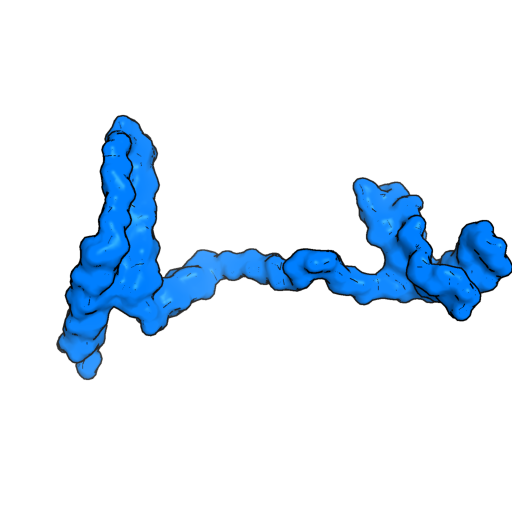 107 ? -30.283 -1.034 14.374 1.00 70.31 107 LYS A CA 1
ATOM 842 C C . LYS A 1 107 ? -31.571 -0.379 14.877 1.00 70.31 107 LYS A C 1
ATOM 844 O O . LYS A 1 107 ? -32.641 -0.896 14.588 1.00 70.31 107 LYS A O 1
ATOM 849 N N . LYS A 1 108 ? -31.496 0.711 15.647 1.00 62.50 108 LYS A N 1
ATOM 850 C CA . LYS A 1 108 ? -32.679 1.444 16.144 1.00 62.50 108 LYS A CA 1
ATOM 851 C C . LYS A 1 108 ? -33.216 2.482 15.158 1.00 62.50 108 LYS A C 1
ATOM 853 O O . LYS A 1 108 ? -34.331 2.958 15.345 1.00 62.50 108 LYS A O 1
ATOM 858 N N . VAL A 1 109 ? -32.403 2.878 14.180 1.00 56.62 109 VAL A N 1
ATOM 859 C CA . VAL A 1 109 ? -32.735 3.906 13.179 1.00 56.62 109 VAL A CA 1
ATOM 860 C C . VAL A 1 109 ? -33.242 3.281 11.863 1.00 56.62 109 VAL A C 1
ATOM 862 O O . VAL A 1 109 ? -33.759 4.003 11.013 1.00 56.62 109 VAL A O 1
ATOM 865 N N . ALA A 1 110 ? -33.123 1.957 11.711 1.00 50.16 110 ALA A N 1
ATOM 866 C CA . ALA A 1 110 ? -33.685 1.168 10.610 1.00 50.16 110 ALA A CA 1
ATOM 867 C C . ALA A 1 110 ? -35.110 0.692 10.929 1.00 50.16 110 ALA A C 1
ATOM 869 O O . ALA A 1 110 ? -35.930 0.660 9.985 1.00 50.16 110 ALA A O 1
#

Sequence (110 aa):
MPTQIYKCPKHGELDYYFSWEDEVTETLPCSECSVDSVHILKAPAGGAHFARTWTENANDARRDPYTQAKAQAESVYNEQKDQGNHPVKTTEEGLQVAAKQIDKDNKKVA

Secondary structure (DSSP, 8-state):
--EEEEEETTTEEEEEE--SSS---SEEE-TTT--EEEEE-PPPTT-------HHHHHHHHHH-HHHHHHHHHHHHHHHHHHTT--PPPPPHHHHHHHHHHHHHHHHH--

Radius of gyration: 25.81 Å; chains: 1; bounding box: 59×36×57 Å

Foldseek 3Di:
DDWWWWQDPPPGIDTDDDDPPDDDDQWDQDPPHRDITGTDDDAPPVHDPPPDDPVRLVVVLVVALLSVLQVVQVVVCVVCVVVVHHDDRDDPVRSVVSSVVSVVVVVVVD